Protein AF-A0A9C7UKP3-F1 (afdb_monomer_lite)

Structure (mmCIF, N/CA/C/O backbone):
data_AF-A0A9C7UKP3-F1
#
_entry.id   AF-A0A9C7UKP3-F1
#
loop_
_atom_site.group_PDB
_atom_site.id
_atom_site.type_symbol
_atom_site.label_atom_id
_atom_site.label_alt_id
_atom_site.label_comp_id
_atom_site.label_asym_id
_atom_site.label_entity_id
_atom_site.label_seq_id
_atom_site.pdbx_PDB_ins_code
_atom_site.Cartn_x
_atom_site.Cartn_y
_atom_site.Cartn_z
_atom_site.occupancy
_atom_site.B_iso_or_equiv
_atom_site.auth_seq_id
_atom_site.auth_comp_id
_atom_site.auth_asym_id
_atom_site.auth_atom_id
_atom_site.pdbx_PDB_model_num
ATOM 1 N N . MET A 1 1 ? -12.217 22.633 -6.753 1.00 47.75 1 MET A N 1
ATOM 2 C CA . MET A 1 1 ? -11.054 21.773 -6.441 1.00 47.75 1 MET A CA 1
ATOM 3 C C . MET A 1 1 ? -11.585 20.365 -6.222 1.00 47.75 1 MET A C 1
ATOM 5 O O . MET A 1 1 ? -12.446 20.214 -5.371 1.00 47.75 1 MET A O 1
ATOM 9 N N . GLY A 1 2 ? -11.170 19.383 -7.022 1.00 79.38 2 GLY A N 1
ATOM 10 C CA . GLY A 1 2 ? -11.713 18.017 -6.992 1.00 79.38 2 GLY A CA 1
ATOM 11 C C . GLY A 1 2 ? -10.734 17.043 -7.635 1.00 79.38 2 GLY A C 1
ATOM 12 O O . GLY A 1 2 ? -11.001 16.510 -8.706 1.00 79.38 2 GLY A O 1
ATOM 13 N N . ILE A 1 3 ? -9.550 16.911 -7.035 1.00 91.56 3 ILE A N 1
ATOM 14 C CA . ILE A 1 3 ? -8.555 15.932 -7.480 1.00 91.56 3 ILE A CA 1
ATOM 15 C C . ILE A 1 3 ? -9.018 14.564 -6.961 1.00 91.56 3 ILE A C 1
ATOM 17 O O . ILE A 1 3 ? -9.244 14.452 -5.754 1.00 91.56 3 ILE A O 1
ATOM 21 N N . PRO A 1 4 ? -9.177 13.544 -7.824 1.00 93.06 4 PRO A N 1
ATOM 22 C CA . PRO A 1 4 ? -9.522 12.200 -7.379 1.00 93.06 4 PRO A CA 1
ATOM 23 C C . PRO A 1 4 ? -8.486 11.679 -6.379 1.00 93.06 4 PRO A C 1
ATOM 25 O O . PRO A 1 4 ? -7.286 11.702 -6.656 1.00 93.06 4 PRO A O 1
ATOM 28 N N . LEU A 1 5 ? -8.956 11.226 -5.218 1.00 95.69 5 LEU A N 1
ATOM 29 C CA . LEU A 1 5 ? -8.124 10.682 -4.148 1.00 95.69 5 LEU A CA 1
ATOM 30 C C . LEU A 1 5 ? -8.249 9.161 -4.131 1.00 95.69 5 LEU A C 1
ATOM 32 O O . LEU A 1 5 ? -9.353 8.651 -3.977 1.00 95.69 5 LEU A O 1
ATOM 36 N N . ILE A 1 6 ? -7.130 8.450 -4.233 1.00 96.94 6 ILE A N 1
ATOM 37 C CA . ILE A 1 6 ? -7.057 7.017 -3.927 1.00 96.94 6 ILE A CA 1
ATOM 38 C C . ILE A 1 6 ? -6.378 6.886 -2.564 1.00 96.94 6 ILE A C 1
ATOM 40 O O . ILE A 1 6 ? -5.296 7.441 -2.364 1.00 96.94 6 ILE A O 1
ATOM 44 N N . ALA A 1 7 ? -7.012 6.185 -1.627 1.00 97.62 7 ALA A N 1
ATOM 45 C CA . ALA A 1 7 ? -6.460 5.940 -0.298 1.00 97.62 7 ALA A CA 1
ATOM 46 C C . ALA A 1 7 ? -5.771 4.573 -0.229 1.00 97.62 7 ALA A C 1
ATOM 48 O O . ALA A 1 7 ? -6.253 3.604 -0.804 1.00 97.62 7 ALA A O 1
ATOM 49 N N . MET A 1 8 ? -4.676 4.494 0.5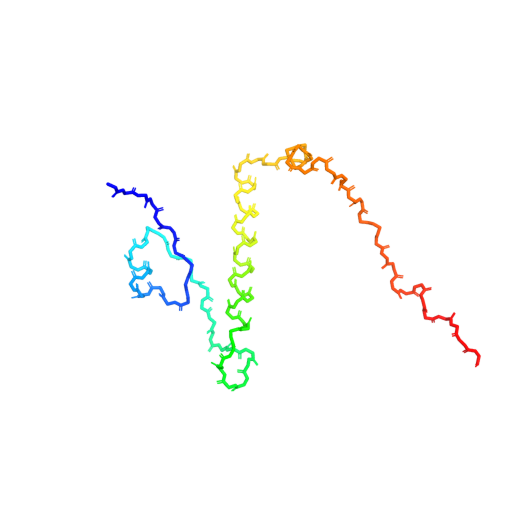27 1.00 97.50 8 MET A N 1
ATOM 50 C CA . MET A 1 8 ? -4.104 3.242 1.026 1.00 97.50 8 MET A CA 1
ATOM 51 C C . MET A 1 8 ? -4.140 3.311 2.550 1.00 97.50 8 MET A C 1
ATOM 53 O O . MET A 1 8 ? -3.490 4.175 3.141 1.00 97.50 8 MET A O 1
ATOM 57 N N . THR A 1 9 ? -4.958 2.483 3.192 1.00 96.94 9 THR A N 1
ATOM 58 C CA . THR A 1 9 ? -5.136 2.522 4.650 1.00 96.94 9 THR A CA 1
ATOM 59 C C . THR A 1 9 ? -5.610 1.179 5.173 1.00 96.94 9 THR A C 1
ATOM 61 O O . THR A 1 9 ? -6.377 0.506 4.501 1.00 96.94 9 THR A O 1
ATOM 64 N N . GLY A 1 10 ? -5.205 0.814 6.390 1.00 95.81 10 GLY A N 1
ATOM 65 C CA . GLY A 1 10 ? -5.705 -0.388 7.063 1.00 95.81 10 GLY A CA 1
ATOM 66 C C . GLY A 1 10 ? -7.086 -0.240 7.703 1.00 95.81 10 GLY A C 1
ATOM 67 O O . GLY A 1 10 ? -7.544 -1.153 8.379 1.00 95.81 10 GLY A O 1
ATOM 68 N N . GLN A 1 11 ? -7.736 0.920 7.550 1.00 96.06 11 GLN A N 1
ATOM 69 C CA . GLN A 1 11 ? -9.094 1.161 8.032 1.00 96.06 11 GLN A CA 1
ATOM 70 C C . GLN A 1 11 ? -9.914 1.838 6.929 1.00 96.06 11 GLN A C 1
ATOM 72 O O . GLN A 1 11 ? -10.005 3.069 6.870 1.00 96.06 11 GLN A O 1
ATOM 77 N N . ALA A 1 12 ? -10.540 1.038 6.064 1.00 95.31 12 ALA A N 1
ATOM 78 C CA . ALA A 1 12 ? -11.323 1.534 4.928 1.00 95.31 12 ALA A CA 1
ATOM 79 C C . ALA A 1 12 ? -12.490 2.455 5.337 1.00 95.31 12 ALA A C 1
ATOM 81 O O . ALA A 1 12 ? -12.836 3.380 4.612 1.00 95.31 12 ALA A O 1
ATOM 82 N N . THR A 1 13 ? -13.051 2.263 6.534 1.00 96.50 13 THR A N 1
ATOM 83 C CA . THR A 1 13 ? -14.132 3.108 7.076 1.00 96.50 13 THR A CA 1
ATOM 84 C C . THR A 1 13 ? -13.643 4.380 7.780 1.00 96.50 13 THR A C 1
ATOM 86 O O . THR A 1 13 ? -14.451 5.116 8.350 1.00 96.50 13 THR A O 1
ATOM 89 N N . SER A 1 14 ? -12.334 4.653 7.780 1.00 97.38 14 SER A N 1
ATOM 90 C CA . SER A 1 14 ? -11.768 5.892 8.324 1.00 97.38 14 SER A CA 1
ATOM 91 C C . SER A 1 14 ? -12.177 7.116 7.500 1.00 97.38 14 SER A C 1
ATOM 93 O O . SER A 1 14 ? -12.627 7.003 6.360 1.00 97.38 14 SER A O 1
ATOM 95 N N . THR A 1 15 ? -11.958 8.318 8.040 1.00 97.50 15 THR A N 1
ATOM 96 C CA . THR A 1 15 ? -12.183 9.571 7.299 1.00 97.50 15 THR A CA 1
ATOM 97 C C . THR A 1 15 ? -11.445 9.585 5.959 1.00 97.50 15 THR A C 1
ATOM 99 O O . THR A 1 15 ? -12.006 10.033 4.963 1.00 97.50 15 THR A O 1
ATOM 102 N N . LEU A 1 16 ? -10.211 9.066 5.915 1.00 96.56 16 LEU A N 1
ATOM 103 C CA . LEU A 1 16 ? -9.423 8.989 4.686 1.00 96.56 16 LEU A CA 1
ATOM 104 C C . LEU A 1 16 ? -10.063 8.040 3.665 1.00 96.56 16 LEU A C 1
ATOM 106 O O . LEU A 1 16 ? -10.228 8.427 2.510 1.00 96.56 16 LEU A O 1
ATOM 110 N N . GLY A 1 17 ? -10.448 6.836 4.098 1.00 96.62 17 GLY A N 1
ATOM 111 C CA . GLY A 1 17 ? -11.066 5.838 3.223 1.00 96.62 17 GLY A CA 1
ATOM 112 C C . GLY A 1 17 ? -12.417 6.296 2.668 1.00 96.62 17 GLY A C 1
ATOM 113 O O . GLY A 1 17 ? -12.630 6.224 1.464 1.00 96.62 17 GLY A O 1
ATOM 114 N N . ASN A 1 18 ? -13.273 6.895 3.503 1.00 96.62 18 ASN A N 1
ATOM 115 C CA . ASN A 1 18 ? -14.584 7.408 3.078 1.00 96.62 18 ASN A CA 1
ATOM 116 C C . ASN A 1 18 ? -14.505 8.641 2.158 1.00 96.62 18 ASN A C 1
ATOM 118 O O . ASN A 1 18 ? -15.470 8.943 1.460 1.00 96.62 18 ASN A O 1
ATOM 122 N N . THR A 1 19 ? -13.397 9.390 2.188 1.00 95.75 19 THR A N 1
ATOM 123 C CA . THR A 1 19 ? -13.203 10.580 1.334 1.00 95.75 19 THR A CA 1
ATOM 124 C C . THR A 1 19 ? -12.603 10.217 -0.030 1.00 95.75 19 THR A C 1
ATOM 126 O O . THR A 1 19 ? -12.671 11.010 -0.970 1.00 95.75 19 THR A O 1
ATOM 129 N N . ALA A 1 20 ? -11.986 9.041 -0.150 1.00 96.50 20 ALA A N 1
ATOM 130 C CA . ALA A 1 20 ? -11.360 8.582 -1.380 1.00 96.50 20 ALA A CA 1
ATOM 131 C C . ALA A 1 20 ? -12.393 8.044 -2.381 1.00 96.50 20 ALA A C 1
ATOM 133 O O . ALA A 1 20 ? -13.427 7.505 -1.998 1.00 96.50 20 ALA A O 1
ATOM 134 N N . VAL A 1 21 ? -12.097 8.170 -3.678 1.00 96.75 21 VAL A N 1
ATOM 135 C CA . VAL A 1 21 ? -12.905 7.535 -4.733 1.00 96.75 21 VAL A CA 1
ATOM 136 C C . VAL A 1 21 ? -12.712 6.023 -4.745 1.00 96.75 21 VAL A C 1
ATOM 138 O O . VAL A 1 21 ? -13.631 5.301 -5.099 1.00 96.75 21 VAL A O 1
ATOM 141 N N . GLU A 1 22 ? -11.526 5.563 -4.342 1.00 96.25 22 GLU A N 1
ATOM 142 C CA . GLU A 1 22 ? -11.181 4.156 -4.176 1.00 96.25 22 GLU A CA 1
ATOM 143 C C . GLU A 1 22 ? -10.250 4.004 -2.972 1.00 96.25 22 GLU A C 1
ATOM 145 O O . GLU A 1 22 ? -9.339 4.816 -2.768 1.00 96.25 22 GLU A O 1
ATOM 150 N N . CYS A 1 23 ? -10.463 2.954 -2.182 1.00 97.31 23 CYS A N 1
ATOM 151 C CA . CYS A 1 23 ? -9.655 2.647 -1.008 1.00 97.31 23 CYS A CA 1
ATOM 152 C C . CYS A 1 23 ? -9.007 1.272 -1.167 1.00 97.31 23 CYS A C 1
ATOM 154 O O . CYS A 1 23 ? -9.687 0.252 -1.239 1.00 97.31 23 CYS A O 1
ATOM 156 N N . LEU A 1 24 ? -7.679 1.251 -1.191 1.00 97.19 24 LEU A N 1
ATOM 157 C CA . LEU A 1 24 ? -6.879 0.040 -1.171 1.00 97.19 24 LEU A CA 1
ATOM 158 C C . LEU A 1 24 ? -6.566 -0.312 0.289 1.00 97.19 24 LEU A C 1
ATOM 160 O O . LEU A 1 24 ? -5.818 0.397 0.966 1.00 97.19 24 LEU A O 1
ATOM 164 N N . ASP A 1 25 ? -7.179 -1.380 0.789 1.00 96.56 25 ASP A N 1
ATOM 165 C CA . ASP A 1 25 ? -7.007 -1.801 2.178 1.00 96.56 25 ASP A CA 1
ATOM 166 C C . ASP A 1 25 ? -5.649 -2.493 2.382 1.00 96.56 25 ASP A C 1
ATOM 168 O O . ASP A 1 25 ? -5.392 -3.556 1.816 1.00 96.56 25 ASP A O 1
ATOM 172 N N . THR A 1 26 ? -4.768 -1.878 3.174 1.00 96.69 26 THR A N 1
ATOM 173 C CA . THR A 1 26 ? -3.445 -2.425 3.541 1.00 96.69 26 THR A CA 1
ATOM 174 C C . THR A 1 26 ? -3.399 -2.944 4.979 1.00 96.69 26 THR A C 1
ATOM 176 O O . THR A 1 26 ? -2.319 -3.098 5.559 1.00 96.69 26 THR A O 1
ATOM 179 N N . GLY A 1 27 ? -4.568 -3.183 5.574 1.00 95.62 27 GLY A N 1
ATOM 180 C CA . GLY A 1 27 ? -4.727 -3.690 6.925 1.00 95.62 27 GLY A CA 1
ATOM 181 C C . GLY A 1 27 ? -4.130 -5.081 7.086 1.00 95.62 27 GLY A C 1
ATOM 182 O O . GLY A 1 27 ? -4.081 -5.888 6.159 1.00 95.62 27 GLY A O 1
ATOM 183 N N . VAL A 1 28 ? -3.657 -5.354 8.297 1.00 95.56 28 VAL A N 1
ATOM 184 C CA . VAL A 1 28 ? -3.152 -6.666 8.697 1.00 95.56 28 VAL A CA 1
ATOM 185 C C . VAL A 1 28 ? -3.822 -7.060 10.003 1.00 95.56 28 VAL A C 1
ATOM 187 O O . VAL A 1 28 ? -4.009 -6.218 10.880 1.00 95.56 28 VAL A O 1
ATOM 190 N N . ASP A 1 29 ? -4.139 -8.343 10.159 1.00 93.50 29 ASP A N 1
ATOM 191 C CA . ASP A 1 29 ? -4.782 -8.843 11.382 1.00 93.50 29 ASP A CA 1
ATOM 192 C C . ASP A 1 29 ? -3.879 -8.694 12.617 1.00 93.50 29 ASP A C 1
ATOM 194 O O . ASP A 1 29 ? -4.355 -8.593 13.749 1.00 93.50 29 ASP A O 1
ATOM 198 N N . LYS A 1 30 ? -2.555 -8.714 12.412 1.00 92.94 30 LYS A N 1
ATOM 199 C CA . LYS A 1 30 ? -1.563 -8.640 13.483 1.00 92.94 30 LYS A CA 1
ATOM 200 C C . LYS A 1 30 ? -0.224 -8.101 12.986 1.00 92.94 30 LYS A C 1
ATOM 202 O O . LYS A 1 30 ? 0.262 -8.495 11.928 1.00 92.94 30 LYS A O 1
ATOM 207 N N . GLU A 1 31 ? 0.420 -7.272 13.803 1.00 95.25 31 GLU A N 1
ATOM 208 C CA . GLU A 1 31 ? 1.810 -6.873 13.591 1.00 95.25 31 GLU A CA 1
ATOM 209 C C . GLU A 1 31 ? 2.803 -7.980 13.963 1.00 95.25 31 GLU A C 1
ATOM 211 O O . GLU A 1 31 ? 2.576 -8.787 14.869 1.00 95.25 31 GLU A O 1
ATOM 216 N N . ALA A 1 32 ? 3.965 -7.979 13.307 1.00 92.00 32 ALA A N 1
ATOM 217 C CA . ALA A 1 32 ? 5.061 -8.865 13.691 1.00 92.00 32 ALA A CA 1
ATOM 218 C C . ALA A 1 32 ? 5.679 -8.451 15.041 1.00 92.00 32 ALA A C 1
ATOM 220 O O . ALA A 1 32 ? 6.239 -9.284 15.754 1.00 92.00 32 ALA A O 1
ATOM 221 N N . CYS A 1 33 ? 5.552 -7.173 15.420 1.00 85.12 33 CYS A N 1
ATOM 222 C CA . CYS A 1 33 ? 5.936 -6.676 16.737 1.00 85.12 33 CYS A CA 1
ATOM 223 C C . CYS A 1 33 ? 5.018 -7.260 17.837 1.00 85.12 33 CYS A C 1
ATOM 225 O O . CYS A 1 33 ? 3.818 -6.982 17.826 1.00 85.12 33 CYS A O 1
ATOM 227 N N . PRO A 1 34 ? 5.547 -7.973 18.855 1.00 79.94 34 PRO A N 1
ATOM 228 C CA . PRO A 1 34 ? 4.735 -8.575 19.922 1.00 79.94 34 PRO A CA 1
ATOM 229 C C . PRO A 1 34 ? 3.927 -7.567 20.746 1.00 79.94 34 PRO A C 1
ATOM 231 O O . PRO A 1 34 ? 2.918 -7.925 21.348 1.00 79.94 34 PRO A O 1
ATOM 234 N N . HIS A 1 35 ? 4.382 -6.314 20.784 1.00 86.19 35 HIS A N 1
ATOM 235 C CA . HIS A 1 35 ? 3.770 -5.235 21.556 1.00 86.19 35 HIS A CA 1
ATOM 236 C C . HIS A 1 35 ? 2.886 -4.313 20.711 1.00 86.19 35 HIS A C 1
ATOM 238 O O . HIS A 1 35 ? 2.328 -3.365 21.252 1.00 86.19 35 HIS A O 1
ATOM 244 N N . ASN A 1 36 ? 2.770 -4.561 19.400 1.00 77.81 36 ASN A N 1
ATOM 245 C CA . ASN A 1 36 ? 1.970 -3.750 18.478 1.00 77.81 36 ASN A CA 1
ATOM 246 C C . ASN A 1 36 ? 2.332 -2.244 18.478 1.00 77.81 36 ASN A C 1
ATOM 248 O O . ASN A 1 36 ? 1.498 -1.400 18.165 1.00 77.81 36 ASN A O 1
ATOM 252 N N . LEU A 1 37 ? 3.568 -1.903 18.871 1.00 81.19 37 LEU A N 1
ATOM 253 C CA . LEU A 1 37 ? 4.054 -0.519 18.966 1.00 81.19 37 LEU A CA 1
ATOM 254 C C . LEU A 1 37 ? 4.686 -0.033 17.662 1.00 81.19 37 LEU A C 1
ATOM 256 O O . LEU A 1 37 ? 4.647 1.156 17.355 1.00 81.19 37 LEU A O 1
ATOM 260 N N . ALA A 1 38 ? 5.312 -0.950 16.924 1.00 87.94 38 ALA A N 1
ATOM 261 C CA . ALA A 1 38 ? 6.034 -0.642 15.704 1.00 87.94 38 ALA A CA 1
ATOM 262 C C . ALA A 1 38 ? 5.283 -1.206 14.493 1.00 87.94 38 ALA A C 1
ATOM 264 O O . ALA A 1 38 ? 4.964 -2.401 14.490 1.00 87.94 38 ALA A O 1
ATOM 265 N N . PRO A 1 39 ? 5.045 -0.386 13.457 1.00 89.06 39 PRO A N 1
ATOM 266 C CA . PRO A 1 39 ? 4.461 -0.869 12.221 1.00 89.06 39 PRO A CA 1
ATOM 267 C C . PRO A 1 39 ? 5.498 -1.706 11.464 1.00 89.06 39 PRO A C 1
ATOM 269 O O . PRO A 1 39 ? 6.610 -1.251 11.182 1.00 89.06 39 PRO A O 1
ATOM 272 N N . THR A 1 40 ? 5.145 -2.952 11.161 1.00 94.31 40 THR A N 1
ATOM 273 C CA . THR A 1 40 ? 6.061 -3.951 10.591 1.00 94.31 40 THR A CA 1
ATOM 274 C C . THR A 1 40 ? 5.398 -4.721 9.456 1.00 94.31 40 THR A C 1
ATOM 276 O O . THR A 1 40 ? 5.791 -4.601 8.295 1.00 94.31 40 THR A O 1
ATOM 279 N N . ALA A 1 41 ? 4.352 -5.481 9.772 1.00 95.88 41 ALA A N 1
ATOM 280 C CA . ALA A 1 41 ? 3.567 -6.205 8.789 1.00 95.88 41 ALA A CA 1
ATOM 281 C C . ALA A 1 41 ? 2.726 -5.222 7.965 1.00 95.88 41 ALA A C 1
ATOM 283 O O . ALA A 1 41 ? 2.694 -5.347 6.746 1.00 95.88 41 ALA A O 1
ATOM 284 N N . SER A 1 42 ? 2.142 -4.192 8.590 1.00 95.44 42 SER A N 1
ATOM 285 C CA . SER A 1 42 ? 1.357 -3.165 7.884 1.00 95.44 42 SER A CA 1
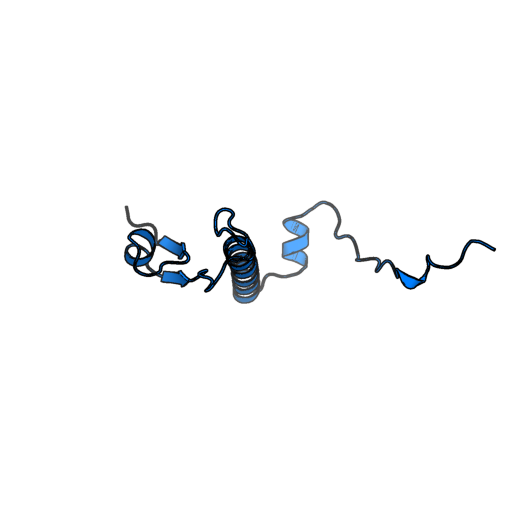ATOM 286 C C . SER A 1 42 ? 2.189 -2.333 6.904 1.00 95.44 42 SER A C 1
ATOM 288 O O . SER A 1 42 ? 1.759 -2.079 5.777 1.00 95.44 42 SER A O 1
ATOM 290 N N . THR A 1 43 ? 3.410 -1.940 7.277 1.00 96.19 43 THR A N 1
ATOM 291 C CA . THR A 1 43 ? 4.321 -1.218 6.372 1.00 96.19 43 THR A CA 1
ATOM 292 C C . THR A 1 43 ? 4.792 -2.110 5.232 1.00 96.19 43 THR A C 1
ATOM 294 O O . THR A 1 43 ? 4.827 -1.658 4.090 1.00 96.19 43 THR A O 1
ATOM 297 N N . THR A 1 44 ? 5.063 -3.389 5.503 1.00 97.12 44 THR A N 1
ATOM 298 C CA . THR A 1 44 ? 5.406 -4.374 4.464 1.00 97.12 44 THR A CA 1
ATOM 299 C C . THR A 1 44 ? 4.238 -4.623 3.506 1.00 97.12 44 THR A C 1
ATOM 301 O O . THR A 1 44 ? 4.439 -4.639 2.293 1.00 97.12 44 THR A O 1
ATOM 304 N N . ALA A 1 45 ? 3.011 -4.757 4.017 1.00 97.31 45 ALA A N 1
ATOM 305 C CA . ALA A 1 45 ? 1.805 -4.905 3.202 1.00 97.31 45 ALA A CA 1
ATOM 306 C C . ALA A 1 45 ? 1.574 -3.671 2.317 1.00 97.31 45 ALA A C 1
ATOM 308 O O . ALA A 1 45 ? 1.318 -3.797 1.121 1.00 97.31 45 ALA A O 1
ATOM 309 N N . THR A 1 46 ? 1.751 -2.475 2.885 1.00 97.69 46 THR A N 1
ATOM 310 C CA . THR A 1 46 ? 1.656 -1.205 2.153 1.00 97.69 46 THR A CA 1
ATOM 311 C C . THR A 1 46 ? 2.713 -1.118 1.049 1.00 97.69 46 THR A C 1
ATOM 313 O O . THR A 1 46 ? 2.391 -0.736 -0.076 1.00 97.69 46 THR A O 1
ATOM 316 N N . LEU A 1 47 ? 3.956 -1.521 1.332 1.00 97.88 47 LEU A N 1
ATOM 317 C CA . LEU A 1 47 ? 5.038 -1.551 0.346 1.00 97.88 47 LEU A CA 1
ATOM 318 C C . LEU A 1 47 ? 4.733 -2.525 -0.800 1.00 97.88 47 LEU A C 1
ATOM 320 O O . LEU A 1 47 ? 4.786 -2.134 -1.963 1.00 97.88 47 LEU A O 1
ATOM 324 N N . GLY A 1 48 ? 4.338 -3.761 -0.478 1.00 97.94 48 GLY A N 1
ATOM 325 C CA . GLY A 1 48 ? 3.979 -4.764 -1.484 1.00 97.94 48 GLY A CA 1
ATOM 326 C C . GLY A 1 48 ? 2.787 -4.341 -2.347 1.00 97.94 48 GLY A C 1
ATOM 327 O O . GLY A 1 48 ? 2.775 -4.579 -3.555 1.00 97.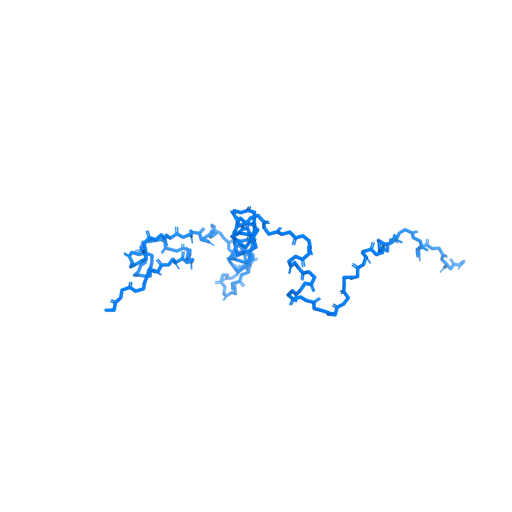94 48 GLY A O 1
ATOM 328 N N . MET A 1 49 ? 1.805 -3.654 -1.759 1.00 98.12 49 MET A N 1
ATOM 329 C CA . MET A 1 49 ? 0.691 -3.078 -2.509 1.00 98.12 49 MET A CA 1
ATOM 330 C C . MET A 1 49 ? 1.141 -1.953 -3.451 1.00 98.12 49 MET A C 1
ATOM 332 O O . MET A 1 49 ? 0.661 -1.880 -4.583 1.00 98.12 49 MET A O 1
ATOM 336 N N . GLY A 1 50 ? 2.093 -1.119 -3.023 1.00 97.38 50 GLY A N 1
ATOM 337 C CA . GLY A 1 50 ? 2.720 -0.102 -3.869 1.00 97.38 50 GLY A CA 1
ATOM 338 C C . GLY A 1 50 ? 3.429 -0.705 -5.085 1.00 97.38 50 GLY A C 1
ATOM 339 O O . GLY A 1 50 ? 3.214 -0.247 -6.210 1.00 97.38 50 GLY A O 1
ATOM 340 N N . ASP A 1 51 ? 4.196 -1.778 -4.886 1.00 97.19 51 ASP A N 1
ATOM 341 C CA . ASP A 1 51 ? 4.869 -2.499 -5.973 1.00 97.19 51 ASP A CA 1
ATOM 342 C C . ASP A 1 51 ? 3.864 -3.114 -6.954 1.00 97.19 51 ASP A C 1
ATOM 344 O O . ASP A 1 51 ? 3.996 -2.966 -8.173 1.00 97.19 51 ASP A O 1
ATOM 348 N N . ALA A 1 52 ? 2.820 -3.767 -6.437 1.00 96.44 52 ALA A N 1
ATOM 349 C CA . ALA A 1 52 ? 1.766 -4.349 -7.261 1.00 96.44 52 ALA A CA 1
ATOM 350 C C . ALA A 1 52 ? 1.052 -3.284 -8.106 1.00 96.44 52 ALA A C 1
ATOM 352 O O . ALA A 1 52 ? 0.841 -3.490 -9.305 1.00 96.44 52 ALA A O 1
ATOM 353 N N . LEU A 1 53 ? 0.735 -2.129 -7.510 1.00 96.62 53 LEU A N 1
ATOM 354 C CA . LEU A 1 53 ? 0.117 -1.005 -8.209 1.00 96.62 53 LEU A CA 1
ATOM 355 C C . LEU A 1 53 ? 1.040 -0.448 -9.298 1.00 96.62 53 LEU A C 1
ATOM 357 O O . LEU A 1 53 ? 0.598 -0.250 -10.431 1.00 96.62 53 LEU A O 1
ATOM 361 N N . ALA A 1 54 ? 2.325 -0.247 -8.996 1.00 94.62 54 ALA A N 1
ATOM 362 C CA . ALA A 1 54 ? 3.304 0.217 -9.975 1.00 94.62 54 ALA A CA 1
ATOM 363 C C . ALA A 1 54 ? 3.400 -0.749 -11.164 1.00 94.62 54 ALA A C 1
ATOM 365 O O . ALA A 1 54 ? 3.287 -0.328 -12.315 1.00 94.62 54 ALA A O 1
ATOM 366 N N . VAL A 1 55 ? 3.521 -2.055 -10.909 1.00 93.50 55 VAL A N 1
ATOM 367 C CA . VAL A 1 55 ? 3.569 -3.084 -11.960 1.00 93.50 55 VAL A CA 1
ATOM 368 C C . VAL A 1 55 ? 2.275 -3.121 -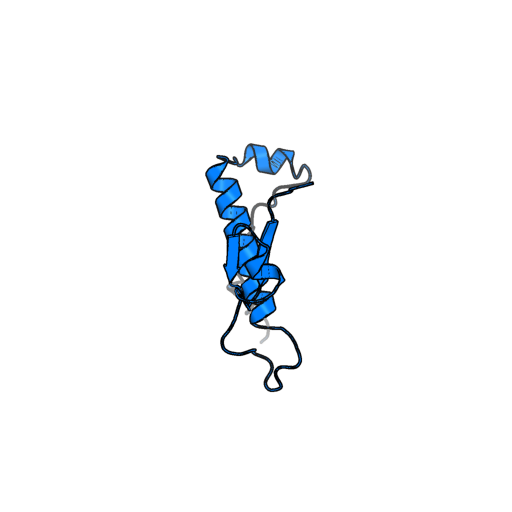12.771 1.00 93.50 55 VAL A C 1
ATOM 370 O O . VAL A 1 55 ? 2.331 -3.235 -13.998 1.00 93.50 55 VAL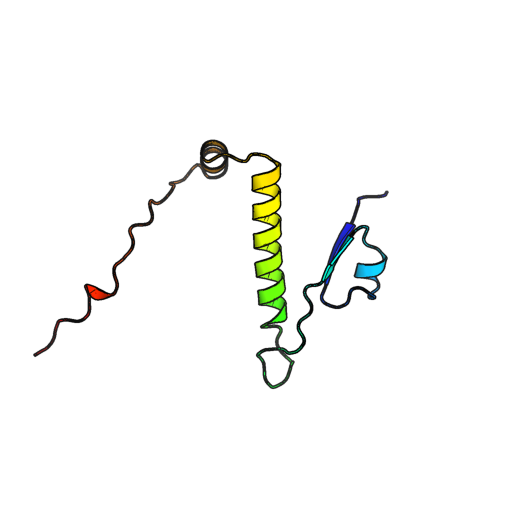 A O 1
ATOM 373 N N . ALA A 1 56 ? 1.114 -3.007 -12.126 1.00 94.81 56 ALA A N 1
ATOM 374 C CA . ALA A 1 56 ? -0.174 -2.964 -12.812 1.00 94.81 56 ALA A CA 1
ATOM 375 C C . ALA A 1 56 ? -0.274 -1.751 -13.751 1.00 94.81 56 ALA A C 1
ATOM 377 O O . ALA A 1 56 ? -0.692 -1.901 -14.900 1.00 94.81 56 ALA A O 1
ATOM 378 N N . VAL A 1 57 ? 0.179 -0.574 -13.305 1.00 94.50 57 VAL A N 1
ATOM 379 C CA . VAL A 1 57 ? 0.221 0.651 -14.121 1.00 94.50 57 VAL A CA 1
ATOM 380 C C . VAL A 1 57 ? 1.223 0.533 -15.271 1.00 94.50 57 VAL A C 1
ATOM 382 O O . VAL A 1 57 ? 0.921 0.941 -16.391 1.00 94.50 57 VAL A O 1
ATOM 385 N N . LEU A 1 58 ? 2.404 -0.045 -15.037 1.00 93.06 58 LEU A N 1
ATOM 386 C CA . LEU A 1 58 ? 3.394 -0.278 -16.095 1.00 93.06 58 LEU A CA 1
ATOM 387 C C . LEU A 1 58 ? 2.824 -1.200 -17.180 1.00 93.06 58 LEU A C 1
ATOM 389 O O . LEU A 1 58 ? 2.909 -0.882 -18.366 1.00 93.06 58 LEU A O 1
ATOM 393 N N . LYS A 1 59 ? 2.181 -2.304 -16.779 1.00 90.44 59 LYS A N 1
ATOM 394 C CA . LYS A 1 59 ? 1.530 -3.243 -17.703 1.00 90.44 59 LYS A CA 1
ATOM 395 C C . LYS A 1 59 ? 0.386 -2.590 -18.474 1.00 90.44 59 LYS A C 1
ATOM 397 O O . LYS A 1 59 ? 0.325 -2.749 -19.689 1.00 90.44 59 LYS A O 1
ATOM 402 N N . SER A 1 60 ? -0.491 -1.840 -17.803 1.00 93.75 60 SER A N 1
ATOM 403 C CA . SER A 1 60 ? -1.646 -1.204 -18.455 1.00 93.75 60 SER A CA 1
ATOM 404 C C . SER A 1 60 ? -1.246 -0.120 -19.457 1.00 93.75 60 SER A C 1
ATOM 406 O O . SER A 1 60 ? -1.953 0.100 -20.436 1.00 93.75 60 SER A O 1
ATOM 408 N N . ARG A 1 61 ? -0.088 0.519 -19.256 1.00 92.88 61 ARG A N 1
ATOM 409 C CA . ARG A 1 61 ? 0.483 1.506 -20.183 1.00 92.88 61 ARG A CA 1
ATOM 410 C C . ARG A 1 61 ? 1.345 0.900 -21.291 1.00 92.88 61 ARG A C 1
ATOM 412 O O . ARG A 1 61 ? 1.860 1.653 -22.110 1.00 92.88 61 ARG A O 1
ATOM 419 N N . GLY A 1 62 ? 1.528 -0.422 -21.314 1.00 90.75 62 GLY A N 1
ATOM 420 C CA . GLY A 1 62 ? 2.419 -1.084 -22.269 1.00 90.75 62 GLY A CA 1
ATOM 421 C C . GLY A 1 62 ? 3.886 -0.675 -22.106 1.00 90.75 62 GLY A C 1
ATOM 422 O O . GLY A 1 62 ? 4.617 -0.634 -23.091 1.00 90.75 62 GLY A O 1
ATOM 423 N N . PHE A 1 63 ? 4.308 -0.339 -20.881 1.00 87.19 63 PHE A N 1
ATOM 424 C CA . PHE A 1 63 ? 5.649 0.167 -20.600 1.00 87.19 63 PHE A CA 1
ATOM 425 C C . PHE A 1 63 ? 6.718 -0.852 -21.011 1.00 87.19 63 PHE A C 1
ATOM 427 O O . PHE A 1 63 ? 6.770 -1.973 -20.498 1.00 87.19 63 PHE A O 1
ATOM 434 N N . SER A 1 64 ? 7.569 -0.452 -21.950 1.00 84.94 64 SER A N 1
ATOM 435 C CA . SER A 1 64 ? 8.582 -1.303 -22.562 1.00 84.94 64 SER A CA 1
ATOM 436 C C . SER A 1 64 ? 9.937 -1.198 -21.858 1.00 84.94 64 SER A C 1
ATOM 438 O O . SER A 1 64 ? 10.211 -0.298 -21.060 1.00 84.94 64 SER A O 1
ATOM 44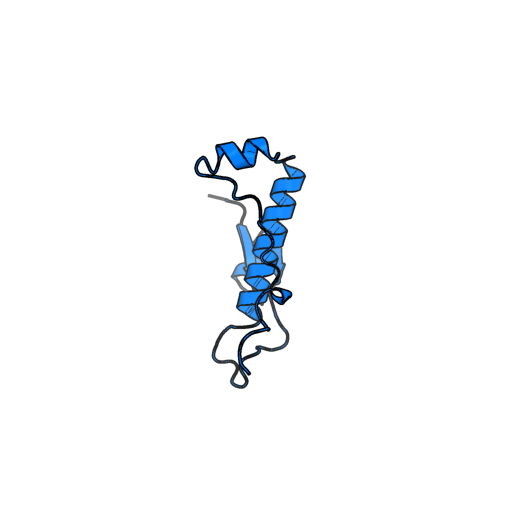0 N N . ARG A 1 65 ? 10.842 -2.123 -22.192 1.00 80.44 65 ARG A N 1
ATOM 441 C CA . ARG A 1 65 ? 12.228 -2.092 -21.707 1.00 80.44 65 ARG A CA 1
ATOM 442 C C . ARG A 1 65 ? 12.984 -0.846 -22.182 1.00 80.44 65 ARG A C 1
ATOM 444 O O . ARG A 1 65 ? 13.820 -0.331 -21.440 1.00 80.44 65 ARG A O 1
ATOM 451 N N . ASP A 1 66 ? 12.670 -0.350 -23.376 1.00 79.56 66 ASP A N 1
ATOM 452 C CA . ASP A 1 66 ? 13.262 0.878 -23.908 1.00 79.56 66 ASP A CA 1
ATOM 453 C C . ASP A 1 66 ? 12.775 2.108 -23.138 1.00 79.56 66 ASP A C 1
ATOM 455 O O . ASP A 1 66 ? 13.558 3.022 -22.877 1.00 79.56 66 ASP A O 1
ATOM 459 N N . ASP A 1 67 ? 11.512 2.120 -22.702 1.00 80.56 67 ASP A N 1
ATOM 460 C CA . ASP A 1 67 ? 10.980 3.180 -21.836 1.00 80.56 67 ASP A CA 1
ATOM 461 C C . ASP A 1 67 ? 11.707 3.202 -20.483 1.00 80.56 67 ASP A C 1
ATOM 463 O O . ASP A 1 67 ? 12.098 4.270 -20.008 1.00 80.56 67 ASP A O 1
ATOM 467 N N . PHE A 1 68 ? 11.996 2.026 -19.911 1.00 76.69 68 PHE A N 1
ATOM 468 C CA . PHE A 1 68 ? 12.787 1.902 -18.682 1.00 76.69 68 PHE A CA 1
ATOM 469 C C . PHE A 1 68 ? 14.192 2.501 -18.824 1.00 76.69 68 PHE A C 1
ATOM 471 O O . PHE A 1 68 ? 14.634 3.258 -17.955 1.00 76.69 68 PHE A O 1
ATOM 478 N N . ALA A 1 69 ? 14.886 2.176 -19.920 1.00 76.25 69 ALA A N 1
ATOM 479 C CA . ALA A 1 69 ? 16.244 2.645 -20.191 1.00 76.25 69 ALA A CA 1
ATOM 480 C C . ALA A 1 69 ? 16.313 4.171 -20.378 1.00 76.25 69 ALA A C 1
ATOM 482 O O . ALA A 1 69 ? 17.282 4.796 -19.946 1.00 76.25 69 ALA A O 1
ATOM 483 N N . ARG A 1 70 ? 15.274 4.787 -20.964 1.00 77.12 70 ARG A N 1
ATOM 484 C CA . ARG A 1 70 ? 15.175 6.253 -21.084 1.00 77.12 70 ARG A CA 1
ATOM 485 C C . ARG A 1 70 ? 14.938 6.936 -19.737 1.00 77.12 70 ARG A C 1
ATOM 487 O O . ARG A 1 70 ? 15.515 7.992 -19.496 1.00 77.12 70 ARG A O 1
ATOM 494 N N . SER A 1 71 ? 14.128 6.344 -18.857 1.00 77.62 71 SER A N 1
ATOM 495 C CA . SER A 1 71 ? 13.875 6.882 -17.510 1.00 77.62 71 SER A CA 1
ATOM 496 C C . SER A 1 71 ? 15.053 6.702 -16.545 1.00 77.62 71 SER A C 1
ATOM 498 O O . SER A 1 71 ? 15.150 7.440 -15.569 1.00 77.62 71 SER A O 1
ATOM 500 N N . HIS A 1 72 ? 15.963 5.762 -16.821 1.00 79.00 72 HIS A N 1
ATOM 501 C CA . HIS A 1 72 ? 17.135 5.466 -15.988 1.00 79.00 72 HIS A CA 1
ATOM 502 C C . HIS A 1 72 ? 18.418 5.378 -16.842 1.00 79.00 72 HIS A C 1
ATOM 504 O O . HIS A 1 72 ? 18.950 4.288 -17.060 1.00 79.00 72 HIS A O 1
ATOM 510 N N . PRO A 1 73 ? 18.961 6.516 -17.317 1.00 66.31 73 PRO A N 1
ATOM 511 C CA . PRO A 1 73 ? 20.067 6.541 -18.282 1.00 66.31 73 PRO A CA 1
ATOM 512 C C . PRO A 1 73 ? 21.427 6.013 -17.765 1.00 66.31 73 PRO A C 1
ATOM 514 O O . PRO A 1 73 ? 22.343 5.817 -18.564 1.00 66.31 73 PRO A O 1
ATOM 517 N N . ARG A 1 74 ? 21.603 5.730 -16.458 1.00 56.47 74 ARG A N 1
ATOM 518 C CA . ARG A 1 74 ? 22.782 5.006 -15.927 1.00 56.47 74 ARG A CA 1
ATOM 519 C C . ARG A 1 74 ? 22.467 3.518 -15.748 1.00 56.47 74 ARG A C 1
ATOM 521 O O . ARG A 1 74 ? 21.732 3.165 -14.841 1.00 56.47 74 ARG A O 1
ATOM 528 N N . ARG A 1 75 ? 23.122 2.692 -16.580 1.00 49.16 75 ARG A N 1
ATOM 529 C CA . ARG A 1 75 ? 23.308 1.224 -16.517 1.00 49.16 75 ARG A CA 1
ATOM 530 C C . ARG A 1 75 ? 22.105 0.406 -16.025 1.00 49.16 75 ARG A C 1
ATOM 532 O O . ARG A 1 75 ? 21.848 0.328 -14.835 1.00 49.16 75 ARG A O 1
ATOM 539 N N . TYR A 1 76 ? 21.536 -0.383 -16.936 1.00 58.19 76 TYR A N 1
ATOM 540 C CA . TYR A 1 76 ? 20.928 -1.675 -16.609 1.00 58.19 76 TYR A CA 1
ATOM 541 C C . TYR A 1 76 ? 22.059 -2.613 -16.144 1.00 58.19 76 TYR A C 1
ATOM 543 O O . TYR A 1 76 ? 22.897 -2.980 -16.976 1.00 58.19 76 TYR A O 1
ATOM 551 N N . PRO A 1 77 ? 22.179 -2.990 -14.862 1.00 50.91 77 PRO A N 1
ATOM 552 C CA . PRO A 1 77 ? 23.083 -4.057 -14.492 1.00 50.91 77 PRO A CA 1
ATOM 553 C C . PRO A 1 77 ? 22.356 -5.343 -14.867 1.00 50.91 77 PRO A C 1
ATOM 555 O O . PRO A 1 77 ? 21.315 -5.669 -14.302 1.00 50.91 77 PRO A O 1
ATOM 558 N N . GLY A 1 78 ? 22.884 -6.062 -15.855 1.00 54.28 78 GLY A N 1
ATOM 559 C CA . GLY A 1 78 ? 22.605 -7.485 -15.940 1.00 54.28 78 GLY A CA 1
ATOM 560 C C . GLY A 1 78 ? 22.842 -8.083 -14.558 1.00 54.28 78 GLY A C 1
ATOM 561 O O . GLY A 1 78 ? 23.895 -7.869 -13.957 1.00 54.28 78 GLY A O 1
ATOM 562 N N . THR A 1 79 ? 21.830 -8.757 -14.032 1.00 49.69 79 THR A N 1
ATOM 563 C CA . THR A 1 79 ? 21.932 -9.564 -12.828 1.00 49.69 79 THR A CA 1
ATOM 564 C C . THR A 1 79 ? 22.973 -10.640 -13.108 1.00 49.69 79 THR A C 1
ATOM 566 O O . THR A 1 79 ? 22.667 -11.681 -13.683 1.00 49.69 79 THR A O 1
ATOM 569 N N . THR A 1 80 ? 24.228 -10.404 -12.737 1.00 48.19 80 THR A N 1
ATOM 570 C CA . THR A 1 80 ? 25.116 -11.524 -12.456 1.00 48.19 80 THR A CA 1
ATOM 571 C C . THR A 1 80 ? 24.544 -12.163 -11.202 1.00 48.19 80 THR A C 1
ATOM 573 O O . THR A 1 80 ? 24.668 -11.616 -10.108 1.00 48.19 80 THR A O 1
ATOM 576 N N . PHE A 1 81 ? 23.838 -13.280 -11.373 1.00 48.50 81 PHE A N 1
ATOM 577 C CA . PHE A 1 81 ? 23.555 -14.191 -10.273 1.00 48.50 81 PHE A CA 1
ATOM 578 C C . PHE A 1 81 ? 24.891 -14.509 -9.595 1.00 48.50 81 PHE A C 1
ATOM 580 O O . PHE A 1 81 ? 25.775 -15.101 -10.211 1.00 48.50 81 PHE A O 1
ATOM 587 N N . ILE A 1 82 ? 25.058 -14.077 -8.349 1.00 55.06 82 ILE A N 1
ATOM 588 C CA . ILE A 1 82 ? 26.163 -14.540 -7.517 1.00 55.06 82 ILE A CA 1
ATOM 589 C C . ILE A 1 82 ? 25.703 -15.882 -6.950 1.00 55.06 82 ILE A C 1
ATOM 591 O O . ILE A 1 82 ? 24.808 -15.925 -6.106 1.00 55.06 82 ILE A O 1
ATOM 595 N N . ASP A 1 83 ? 26.263 -16.984 -7.452 1.00 57.62 83 ASP A N 1
ATOM 596 C CA . ASP A 1 83 ? 26.034 -18.302 -6.864 1.00 57.62 83 ASP A CA 1
ATOM 597 C C . ASP A 1 83 ? 26.748 -18.387 -5.509 1.00 57.62 83 ASP A C 1
ATOM 599 O O . ASP A 1 83 ? 27.971 -18.541 -5.431 1.00 57.62 83 ASP A O 1
ATOM 603 N N . LEU A 1 84 ? 25.963 -18.300 -4.434 1.00 61.72 84 LEU A N 1
ATOM 604 C CA . LEU A 1 84 ? 26.427 -18.421 -3.051 1.00 61.72 84 LEU A CA 1
ATOM 605 C C . LEU A 1 84 ? 27.017 -19.805 -2.723 1.00 61.72 84 LEU A C 1
ATOM 607 O O . LEU A 1 84 ? 27.662 -19.949 -1.687 1.00 61.72 84 LEU A O 1
ATOM 611 N N . ARG A 1 85 ? 26.863 -20.820 -3.587 1.00 55.12 85 ARG A N 1
ATOM 612 C CA . ARG A 1 85 ? 27.508 -22.134 -3.404 1.00 55.12 85 ARG A CA 1
ATOM 613 C C . ARG A 1 85 ? 28.994 -22.148 -3.765 1.00 55.12 85 ARG A C 1
ATOM 615 O O . ARG A 1 85 ? 29.685 -23.095 -3.410 1.00 55.12 85 ARG A O 1
ATOM 622 N N . SER A 1 86 ? 29.510 -21.091 -4.389 1.00 54.38 86 SER A N 1
ATOM 623 C CA . SER A 1 86 ? 30.916 -21.008 -4.815 1.00 54.38 86 SER A CA 1
ATOM 624 C C . SER A 1 86 ? 31.894 -20.619 -3.690 1.00 54.38 86 SER A C 1
ATOM 626 O O . SER A 1 86 ? 33.095 -20.564 -3.933 1.00 54.38 86 SER A O 1
ATOM 628 N N . GLY A 1 87 ? 31.404 -20.301 -2.481 1.00 53.00 87 GLY A N 1
ATOM 629 C CA . GLY A 1 87 ? 32.204 -19.702 -1.397 1.00 53.00 87 GLY A CA 1
ATOM 630 C C . GLY A 1 87 ? 32.455 -20.572 -0.158 1.00 53.00 87 GLY A C 1
ATOM 631 O O . GLY A 1 87 ? 33.215 -20.162 0.713 1.00 53.00 87 GLY A O 1
ATOM 632 N N . CYS A 1 88 ? 31.857 -21.763 -0.049 1.00 56.28 88 CYS A N 1
ATOM 633 C CA . CYS A 1 88 ? 32.003 -22.628 1.131 1.00 56.28 88 CYS A CA 1
ATOM 634 C C . CYS A 1 88 ? 32.990 -23.783 0.905 1.00 56.28 88 CYS A C 1
ATOM 636 O O . CYS A 1 88 ? 32.646 -24.935 1.125 1.00 56.28 88 CYS A O 1
ATOM 638 N N . HIS A 1 89 ? 34.223 -23.490 0.490 1.00 58.97 89 HIS A N 1
ATOM 639 C CA . HIS A 1 89 ? 35.351 -24.413 0.661 1.00 58.97 89 HIS A CA 1
ATOM 640 C C . HIS A 1 89 ? 36.653 -23.626 0.817 1.00 58.97 89 HIS A C 1
ATOM 642 O O . HIS A 1 89 ? 37.318 -23.325 -0.167 1.00 58.97 89 HIS A O 1
ATOM 648 N N . ALA A 1 90 ? 37.014 -23.311 2.062 1.00 45.91 90 ALA A N 1
ATOM 649 C CA . ALA A 1 90 ? 38.400 -23.125 2.489 1.00 45.91 90 ALA A CA 1
ATOM 650 C C . ALA A 1 90 ? 38.454 -23.002 4.018 1.00 45.91 90 ALA A C 1
ATOM 652 O O . ALA A 1 90 ? 38.215 -21.929 4.559 1.00 45.91 90 ALA A O 1
ATOM 653 N N . HIS A 1 91 ? 38.743 -24.104 4.705 1.00 33.78 91 HIS A N 1
ATOM 654 C CA . HIS A 1 91 ? 39.888 -24.196 5.617 1.00 33.78 91 HIS A CA 1
ATOM 655 C C . HIS A 1 91 ? 40.063 -25.665 6.062 1.00 33.78 91 HIS A C 1
ATOM 657 O O . HIS A 1 91 ? 39.049 -26.321 6.314 1.00 33.78 91 HIS A O 1
ATOM 663 N N . PRO A 1 92 ? 41.302 -26.198 6.069 1.00 51.94 92 PRO A N 1
ATOM 664 C CA . PRO A 1 92 ? 41.619 -27.529 6.590 1.00 51.94 92 PRO A CA 1
ATOM 665 C C . PRO A 1 92 ? 41.495 -27.609 8.116 1.00 51.94 92 PRO A C 1
ATOM 667 O O . PRO A 1 92 ? 41.664 -26.558 8.778 1.00 51.94 92 PRO A O 1
#

pLDDT: mean 83.14, std 17.69, range [33.78, 98.12]

Sequence (92 aa):
MGIPLIAMTGQATSTLGNTAVECLDTGVDKEACPHNLAPTASTTATLGMGDALAVAVLKSRGFSRDDFARSHPRRYPGTTFIDLRSGCHAHP

Radius of gyration: 20.54 Å; chains: 1; bounding box: 56×49×46 Å

Foldseek 3Di:
DDDADEAEECDCPDPNNVVHPYYHHLHDPDAPPPVRPDHHSSVVSVVVVVVVVVVVVCVVVVPDPVNVCVVPVPDDDDPPPDPPVVPPDDDD

Secondary structure (DSSP, 8-state):
-----EEEES-TTSHHHHHSSEEEE---SS-SSTTS-S-SHHHHHHHHHHHHHHHHHHHHTT--HHHHHHH--S---------GGGG-----